Protein AF-G4Z5M1-F1 (afdb_monomer)

Structure (mmCIF, N/CA/C/O backbone):
data_AF-G4Z5M1-F1
#
_entry.id   AF-G4Z5M1-F1
#
loop_
_atom_site.group_PDB
_atom_site.id
_atom_site.type_symbol
_atom_site.label_atom_id
_atom_site.label_alt_id
_atom_site.label_comp_id
_atom_site.label_asym_id
_atom_site.label_entity_id
_atom_site.label_seq_id
_atom_site.pdbx_PDB_ins_code
_atom_site.Cartn_x
_atom_site.Cartn_y
_atom_site.Cartn_z
_atom_site.occupancy
_atom_site.B_iso_or_equiv
_atom_site.auth_seq_id
_atom_site.auth_comp_id
_atom_site.auth_asym_id
_atom_site.auth_atom_id
_atom_site.pdbx_PDB_model_num
ATOM 1 N N . LEU A 1 1 ? -10.754 7.936 31.186 1.00 45.28 1 LEU A N 1
ATOM 2 C CA . LEU A 1 1 ? -11.575 7.860 29.958 1.00 45.28 1 LEU A CA 1
ATOM 3 C C . LEU A 1 1 ? -11.290 6.515 29.302 1.00 45.28 1 LEU A C 1
ATOM 5 O O . LEU A 1 1 ? -10.261 6.382 28.658 1.00 45.28 1 LEU A O 1
ATOM 9 N N . ASN A 1 2 ? -12.140 5.512 29.535 1.00 49.94 2 ASN A N 1
ATOM 10 C CA . ASN A 1 2 ? -12.075 4.238 28.815 1.00 49.94 2 ASN A CA 1
ATOM 11 C C . ASN A 1 2 ? -12.644 4.465 27.411 1.00 49.94 2 ASN A C 1
ATOM 13 O O . ASN A 1 2 ? -13.839 4.284 27.195 1.00 49.94 2 ASN A O 1
ATOM 17 N N . GLN A 1 3 ? -11.820 4.946 26.483 1.00 64.62 3 GLN A N 1
ATOM 18 C CA . GLN A 1 3 ? -12.152 4.858 25.065 1.00 64.62 3 GLN A CA 1
ATOM 19 C C . GLN A 1 3 ? -11.713 3.479 24.585 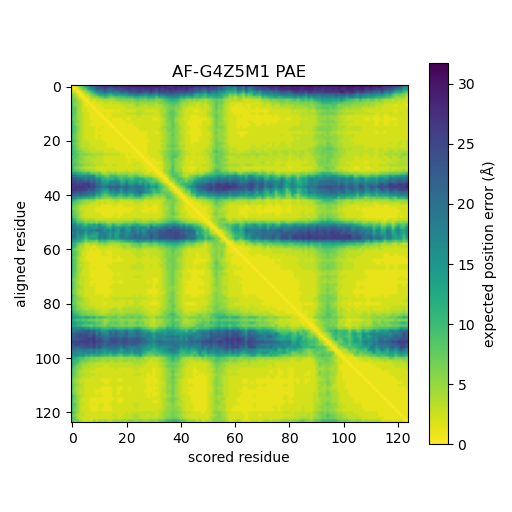1.00 64.62 3 GLN A C 1
ATOM 21 O O . GLN A 1 3 ? -10.547 3.117 24.736 1.00 64.62 3 GLN A O 1
ATOM 26 N N . GLU A 1 4 ? -12.652 2.694 24.060 1.00 75.19 4 GLU A N 1
ATOM 27 C CA . GLU A 1 4 ? -12.288 1.454 23.383 1.00 75.19 4 GLU A CA 1
ATOM 28 C C . GLU A 1 4 ? -11.385 1.762 22.179 1.00 75.19 4 GLU A C 1
ATOM 30 O O . GLU A 1 4 ? -11.606 2.769 21.494 1.00 75.19 4 GLU A O 1
ATOM 35 N N . PRO A 1 5 ? -10.375 0.917 21.905 1.00 81.88 5 PRO A N 1
ATOM 36 C CA . PRO A 1 5 ? -9.515 1.096 20.744 1.00 81.88 5 PRO A CA 1
ATOM 37 C C . PRO A 1 5 ? -10.353 1.049 19.465 1.00 81.88 5 PRO A C 1
ATOM 39 O O . PRO A 1 5 ? -11.221 0.184 19.297 1.00 81.88 5 PRO A O 1
ATOM 42 N N . ILE A 1 6 ? -10.102 1.991 18.553 1.00 90.00 6 ILE A N 1
ATOM 43 C CA . ILE A 1 6 ? -10.789 2.032 17.264 1.00 90.00 6 ILE A CA 1
ATOM 44 C C . ILE A 1 6 ? -10.479 0.757 16.478 1.00 90.00 6 ILE A C 1
ATOM 46 O O . ILE A 1 6 ? -9.334 0.338 16.354 1.00 90.00 6 ILE A O 1
ATOM 50 N N . ARG A 1 7 ? -11.514 0.134 15.915 1.00 92.44 7 ARG A N 1
ATOM 51 C CA 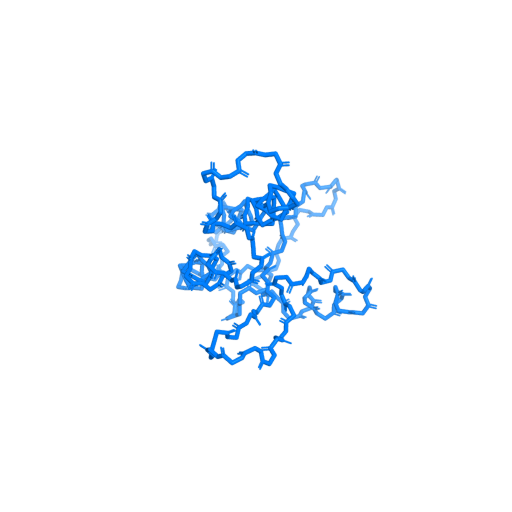. ARG A 1 7 ? -11.370 -1.057 15.072 1.00 92.44 7 ARG A CA 1
ATOM 52 C C . ARG A 1 7 ? -11.669 -0.697 13.629 1.00 92.44 7 ARG A C 1
ATOM 54 O O . ARG A 1 7 ? -12.728 -0.153 13.324 1.00 92.44 7 ARG A O 1
ATOM 61 N N . GLY A 1 8 ? -10.741 -1.015 12.738 1.00 95.50 8 GLY A N 1
ATOM 62 C CA . GLY A 1 8 ? -10.918 -0.837 11.308 1.00 95.50 8 GLY A CA 1
ATOM 63 C C . GLY A 1 8 ? -11.976 -1.774 10.734 1.00 95.50 8 GLY A C 1
ATOM 64 O O . GLY A 1 8 ? -12.050 -2.949 11.087 1.00 95.50 8 GLY A O 1
ATOM 65 N N . ALA A 1 9 ? -12.779 -1.252 9.814 1.00 96.62 9 ALA A N 1
ATOM 66 C CA . ALA A 1 9 ? -13.867 -1.951 9.136 1.00 96.62 9 ALA A CA 1
ATOM 67 C C . ALA A 1 9 ? -13.665 -2.025 7.609 1.00 96.62 9 ALA A C 1
ATOM 69 O O . ALA A 1 9 ? -14.495 -2.589 6.896 1.00 96.62 9 ALA A O 1
ATOM 70 N N . CYS A 1 10 ? -12.569 -1.474 7.074 1.00 97.38 10 CYS A N 1
ATOM 71 C CA . CYS A 1 10 ? -12.278 -1.539 5.644 1.00 97.38 10 CYS A CA 1
ATOM 72 C C . CYS A 1 10 ? -11.864 -2.958 5.224 1.00 97.38 10 CYS A C 1
ATOM 74 O O . CYS A 1 10 ? -10.721 -3.362 5.419 1.00 97.38 10 CYS A O 1
ATOM 76 N N . ALA A 1 11 ? -12.769 -3.703 4.584 1.00 97.19 11 ALA A N 1
ATOM 77 C CA . ALA A 1 11 ? -12.517 -5.072 4.114 1.00 97.19 11 ALA A CA 1
ATOM 78 C C . ALA A 1 11 ? -11.597 -5.175 2.870 1.00 97.19 11 ALA A C 1
ATOM 80 O 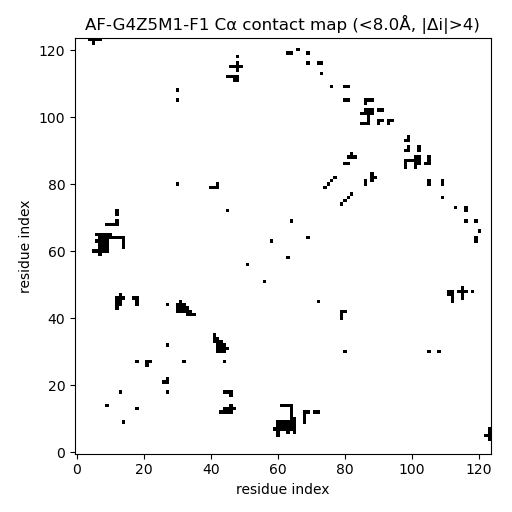O . ALA A 1 11 ? -11.149 -6.272 2.507 1.00 97.19 11 ALA A O 1
ATOM 81 N N . ALA A 1 12 ? -11.319 -4.042 2.216 1.00 96.94 12 ALA A N 1
ATOM 82 C CA . ALA A 1 12 ? -10.502 -3.928 1.008 1.00 96.94 12 ALA A CA 1
ATOM 83 C C . ALA A 1 12 ? -9.089 -3.390 1.304 1.00 96.94 12 ALA A C 1
ATOM 85 O O . ALA A 1 12 ? -8.846 -2.790 2.349 1.00 96.94 12 ALA A O 1
ATOM 86 N N . LEU A 1 13 ? -8.154 -3.553 0.358 1.00 97.81 13 LEU A N 1
ATOM 87 C CA . LEU A 1 13 ? -6.774 -3.053 0.500 1.00 97.81 13 LEU A CA 1
ATOM 88 C C . LEU A 1 13 ? -6.687 -1.511 0.516 1.00 97.81 13 LEU A C 1
ATOM 90 O O . LEU A 1 13 ? -5.672 -0.949 0.943 1.00 97.81 13 LEU A O 1
ATOM 94 N N . CYS A 1 14 ? -7.755 -0.841 0.076 1.00 97.62 14 CYS A N 1
ATOM 95 C CA . CYS A 1 14 ? -7.962 0.603 0.080 1.00 97.62 14 CYS A CA 1
ATOM 96 C C . CYS A 1 14 ? -9.425 0.922 0.444 1.00 97.62 14 CYS A C 1
ATOM 98 O O . CYS A 1 14 ? -10.317 0.247 -0.080 1.00 97.62 14 CYS A O 1
ATOM 100 N N . PRO A 1 15 ? -9.703 1.938 1.286 1.00 97.00 15 PRO A N 1
ATOM 101 C CA . PRO A 1 15 ? -11.063 2.414 1.525 1.00 97.00 15 PRO A CA 1
ATOM 102 C C . PRO A 1 15 ? -11.783 2.759 0.208 1.00 97.00 15 PRO A C 1
ATOM 104 O O . PRO A 1 15 ? -11.214 3.483 -0.613 1.00 97.00 15 PRO A O 1
ATOM 107 N N . PRO A 1 16 ? -13.039 2.317 -0.007 1.00 95.44 16 PRO A N 1
ATOM 108 C CA . PRO A 1 16 ? -13.743 2.536 -1.275 1.00 95.44 16 PRO A CA 1
ATOM 109 C C . PRO A 1 16 ? -13.845 4.010 -1.681 1.00 95.44 16 PRO A C 1
ATOM 111 O O . PRO A 1 16 ? -13.678 4.338 -2.852 1.00 95.44 16 PRO A O 1
ATOM 114 N N . LYS A 1 17 ? -14.056 4.905 -0.706 1.00 94.75 17 LYS A N 1
ATOM 115 C CA . LYS A 1 17 ? -14.090 6.355 -0.936 1.00 94.75 17 LYS A CA 1
ATOM 116 C C . LYS A 1 17 ? -12.750 6.881 -1.450 1.00 94.75 17 LYS A C 1
ATOM 118 O O . LYS A 1 17 ? -12.729 7.603 -2.438 1.00 94.75 17 LYS A O 1
ATOM 123 N N . GLU A 1 18 ? -11.642 6.477 -0.827 1.00 95.38 18 GLU A N 1
ATOM 124 C CA . GLU A 1 18 ? -10.301 6.870 -1.274 1.00 95.38 18 GLU A CA 1
ATOM 125 C C . GLU A 1 18 ? -10.019 6.344 -2.686 1.00 95.38 18 GLU A C 1
ATOM 127 O O . GLU A 1 18 ? -9.558 7.097 -3.543 1.00 95.38 18 GLU A O 1
ATOM 132 N N . ALA A 1 19 ? -10.317 5.069 -2.948 1.00 95.06 19 ALA A N 1
ATOM 133 C CA . ALA A 1 19 ? -10.123 4.472 -4.264 1.00 95.06 19 ALA A CA 1
ATOM 134 C C . ALA A 1 19 ? -10.946 5.194 -5.346 1.00 95.06 19 ALA A C 1
ATOM 136 O O . ALA A 1 19 ? -10.412 5.496 -6.413 1.00 95.06 19 ALA A O 1
ATOM 137 N N . ALA A 1 20 ? -12.213 5.513 -5.062 1.00 94.88 20 ALA A N 1
ATOM 138 C CA . ALA A 1 20 ? -13.096 6.232 -5.977 1.00 94.88 20 ALA A CA 1
ATOM 139 C C . ALA A 1 20 ? -12.636 7.676 -6.220 1.00 94.88 20 ALA A C 1
ATOM 141 O O . ALA A 1 20 ? -12.600 8.122 -7.366 1.00 94.88 20 ALA A O 1
ATOM 142 N N . ASP A 1 21 ? -12.238 8.395 -5.167 1.00 95.50 21 ASP A N 1
ATOM 143 C CA . ASP A 1 21 ? -11.722 9.759 -5.285 1.00 95.50 21 ASP A CA 1
ATOM 144 C C . ASP A 1 21 ? -10.452 9.784 -6.143 1.00 95.50 21 ASP A C 1
ATOM 146 O O . ASP A 1 21 ? -10.375 10.566 -7.088 1.00 95.50 21 ASP A O 1
ATOM 150 N N . ARG A 1 22 ? -9.509 8.865 -5.892 1.00 95.00 22 ARG A N 1
ATOM 151 C CA . ARG A 1 22 ? -8.264 8.744 -6.667 1.00 95.00 22 ARG A CA 1
ATOM 152 C C . ARG A 1 22 ? -8.496 8.281 -8.103 1.00 95.00 22 ARG A C 1
ATOM 154 O O . ARG A 1 22 ? -7.747 8.669 -8.996 1.00 95.00 22 ARG A O 1
ATOM 161 N N . ALA A 1 23 ? -9.515 7.459 -8.350 1.00 92.94 23 ALA A N 1
ATOM 162 C CA . ALA A 1 23 ? -9.920 7.101 -9.707 1.00 92.94 23 ALA A CA 1
ATOM 163 C C . ALA A 1 23 ? -10.464 8.327 -10.456 1.00 92.94 23 ALA A C 1
ATOM 165 O O . ALA A 1 23 ? -10.059 8.591 -11.589 1.00 92.94 23 ALA A O 1
ATOM 166 N N . ARG A 1 24 ? -11.324 9.119 -9.801 1.00 95.06 24 ARG A N 1
ATOM 167 C CA . ARG A 1 24 ? -11.900 10.349 -10.362 1.00 95.06 24 ARG A CA 1
ATOM 168 C C . ARG A 1 24 ? -10.826 11.388 -10.690 1.00 95.06 24 ARG A C 1
ATOM 170 O O . ARG A 1 24 ? -10.911 12.026 -11.731 1.00 95.06 24 ARG A O 1
ATOM 177 N N . THR A 1 25 ? -9.813 11.538 -9.839 1.00 94.81 25 THR A N 1
ATOM 178 C CA . THR A 1 25 ? -8.717 12.509 -10.019 1.00 94.81 25 THR A CA 1
ATOM 179 C C . THR A 1 25 ? -7.532 11.976 -10.830 1.00 94.81 25 THR A C 1
ATOM 181 O O . THR A 1 25 ? -6.540 12.682 -10.977 1.00 94.81 25 THR A O 1
ATOM 184 N N . GLN A 1 26 ? -7.613 10.755 -11.379 1.00 91.81 26 GLN A N 1
ATOM 185 C CA . GLN A 1 26 ? -6.526 10.107 -12.136 1.00 91.81 26 GLN A CA 1
ATOM 186 C C . GLN A 1 26 ? -5.223 9.916 -11.330 1.00 91.81 26 GLN A C 1
ATOM 188 O O . GLN A 1 26 ? -4.132 9.803 -11.885 1.00 91.81 26 GLN A O 1
ATOM 193 N N . GLU A 1 27 ? -5.336 9.790 -10.008 1.00 93.69 27 GLU A N 1
ATOM 194 C CA . GLU A 1 27 ? -4.224 9.585 -9.069 1.00 93.69 27 GLU A CA 1
ATOM 195 C C . GLU A 1 27 ? -3.991 8.100 -8.720 1.00 93.69 27 GLU A C 1
ATOM 197 O O . GLU A 1 27 ? -3.282 7.764 -7.759 1.00 93.69 27 GLU A O 1
ATOM 202 N N . LEU A 1 28 ? -4.606 7.181 -9.469 1.00 93.06 28 LEU A N 1
ATOM 203 C CA . LEU A 1 28 ? -4.282 5.757 -9.397 1.00 93.06 28 LEU A CA 1
ATOM 204 C C . LEU A 1 28 ? -2.956 5.486 -10.107 1.00 93.06 28 LEU A C 1
ATOM 206 O O . LEU A 1 28 ? -2.805 5.744 -11.309 1.00 93.06 28 LEU A O 1
ATOM 210 N N . SER A 1 29 ? -2.019 4.909 -9.358 1.00 93.00 29 SER A N 1
ATOM 211 C CA . SER A 1 29 ? -0.765 4.394 -9.894 1.00 93.00 29 SER A CA 1
ATOM 212 C C . SER A 1 29 ? -1.047 3.300 -10.917 1.00 93.00 29 SER A C 1
ATOM 214 O O . SER A 1 29 ? -2.034 2.573 -10.813 1.00 93.00 29 SER A O 1
ATOM 216 N N . ARG A 1 30 ? -0.139 3.111 -11.875 1.00 90.0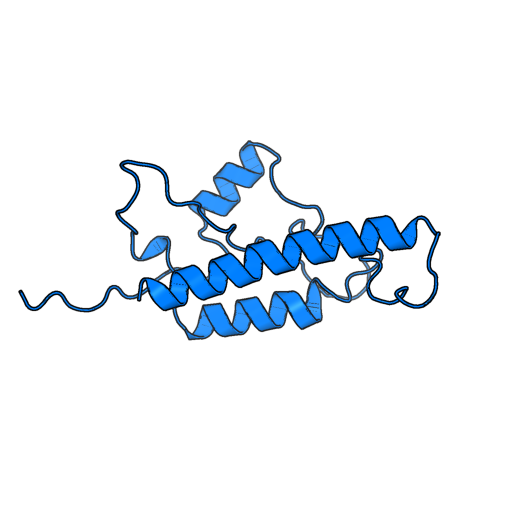0 30 ARG A N 1
ATOM 217 C CA . ARG A 1 30 ? -0.188 1.953 -12.780 1.00 90.00 30 ARG A CA 1
ATOM 218 C C . ARG A 1 30 ? -0.180 0.616 -12.027 1.00 90.00 30 ARG A C 1
ATOM 220 O O . ARG A 1 30 ? -0.784 -0.335 -12.497 1.00 90.00 30 ARG A O 1
ATOM 227 N N . PHE A 1 31 ? 0.423 0.585 -10.836 1.00 92.38 31 PHE A N 1
ATOM 228 C CA . PHE A 1 31 ? 0.464 -0.579 -9.945 1.00 92.38 31 PHE A CA 1
ATOM 229 C C . PHE A 1 31 ? -0.861 -0.844 -9.199 1.00 92.38 31 PHE A C 1
ATOM 231 O O . PHE A 1 31 ? -0.931 -1.744 -8.373 1.00 92.38 31 PHE A O 1
ATOM 238 N N . GLU A 1 32 ? -1.903 -0.051 -9.459 1.00 92.25 32 GLU A N 1
ATOM 239 C CA . GLU A 1 32 ? -3.241 -0.174 -8.855 1.00 92.25 32 GLU A CA 1
ATOM 240 C C . GLU A 1 32 ? -4.340 -0.342 -9.909 1.00 92.25 32 GLU A C 1
ATOM 242 O O . GLU A 1 32 ? -5.519 -0.460 -9.572 1.00 92.25 32 GLU A O 1
ATOM 247 N N . ARG A 1 33 ? -3.976 -0.292 -11.195 1.00 84.50 33 ARG A N 1
ATOM 248 C CA . ARG A 1 33 ? -4.933 -0.405 -12.291 1.00 84.50 33 ARG A CA 1
ATOM 249 C C . ARG A 1 33 ? -5.147 -1.881 -12.596 1.00 84.50 33 ARG A C 1
ATOM 251 O O . ARG A 1 33 ? -4.156 -2.595 -12.748 1.00 84.50 33 ARG A O 1
ATOM 258 N N . PRO A 1 34 ? -6.403 -2.337 -12.741 1.00 69.44 34 PRO A N 1
ATOM 259 C CA . PRO A 1 34 ? -6.661 -3.677 -13.233 1.00 69.44 34 PRO A CA 1
ATOM 260 C C . PRO A 1 34 ? -5.998 -3.799 -14.604 1.00 69.44 34 PRO A C 1
ATOM 262 O O . PRO A 1 34 ? -6.366 -3.093 -15.541 1.00 69.44 34 PRO A O 1
ATOM 265 N N . SER A 1 35 ? -4.986 -4.648 -14.703 1.00 63.56 35 SER A N 1
ATOM 266 C CA . SER A 1 35 ? -4.341 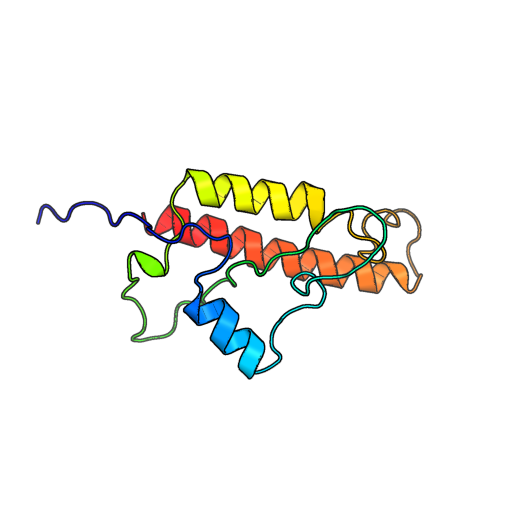-4.961 -15.968 1.00 63.56 35 SER A CA 1
ATOM 267 C C . SER A 1 35 ? -4.819 -6.335 -16.409 1.00 63.56 35 SER A C 1
ATOM 269 O O . SER A 1 35 ? -4.876 -7.269 -15.611 1.00 63.56 35 SER A O 1
ATOM 271 N N . SER A 1 36 ? -5.171 -6.450 -17.686 1.00 54.78 36 SER A N 1
ATOM 272 C CA . SER A 1 36 ? -5.544 -7.703 -18.342 1.00 54.78 36 SER A CA 1
ATOM 273 C C . SER A 1 36 ? -4.332 -8.575 -18.690 1.00 54.78 36 SER A C 1
ATOM 275 O O . SER A 1 36 ? -4.473 -9.522 -19.462 1.00 54.78 36 SER A O 1
ATOM 277 N N . ALA A 1 37 ? -3.139 -8.263 -18.163 1.00 53.38 37 ALA A N 1
ATOM 278 C CA . ALA A 1 37 ? -1.926 -9.001 -18.487 1.00 53.38 37 ALA A CA 1
ATOM 279 C C . ALA A 1 37 ? -2.095 -10.500 -18.185 1.00 53.38 37 ALA A C 1
ATOM 281 O O . ALA A 1 37 ? -2.504 -10.902 -17.091 1.00 53.38 37 ALA A O 1
ATOM 282 N N . ALA A 1 38 ? -1.779 -11.312 -19.194 1.00 44.59 38 ALA A N 1
ATOM 283 C CA . ALA A 1 38 ? -1.812 -12.764 -19.145 1.00 44.59 38 ALA A CA 1
ATOM 284 C C . ALA A 1 38 ? -0.922 -13.259 -17.992 1.00 44.59 38 ALA A C 1
ATOM 286 O O . ALA A 1 38 ? 0.297 -13.125 -18.039 1.00 44.59 38 ALA A O 1
ATOM 287 N N . GLY A 1 39 ? -1.543 -13.766 -16.924 1.00 55.78 39 GLY A N 1
ATOM 288 C CA . GLY A 1 39 ? -0.838 -14.164 -15.699 1.00 55.78 39 GLY A CA 1
ATOM 289 C C . GLY A 1 39 ? -1.687 -14.154 -14.424 1.00 55.78 39 GLY A C 1
ATOM 290 O O . GLY A 1 39 ? -1.239 -14.642 -13.392 1.00 55.78 39 GLY A O 1
ATOM 291 N N . GLY A 1 40 ? -2.915 -13.624 -14.464 1.00 57.06 40 GLY A N 1
ATOM 292 C CA . GLY A 1 40 ? -3.901 -13.787 -13.383 1.00 57.06 40 GLY A CA 1
ATOM 293 C C . GLY A 1 40 ? -3.678 -12.928 -12.128 1.00 57.06 40 GLY A C 1
ATOM 294 O O . GLY A 1 40 ? -4.535 -12.918 -11.245 1.00 57.06 40 GLY A O 1
ATOM 295 N N . GLN A 1 41 ? -2.583 -12.165 -12.035 1.00 64.50 41 GLN A N 1
ATOM 296 C CA . GLN A 1 41 ? -2.365 -11.222 -10.933 1.00 64.50 41 GLN A CA 1
ATOM 297 C C . GLN A 1 41 ? -3.190 -9.951 -11.139 1.00 64.50 41 GLN A C 1
ATOM 299 O O . GLN A 1 41 ? -2.815 -9.032 -11.863 1.00 64.50 41 GLN A O 1
ATOM 304 N N . ARG A 1 42 ? -4.345 -9.901 -10.476 1.00 80.19 42 ARG A N 1
ATOM 305 C CA . ARG A 1 42 ? -5.194 -8.712 -10.442 1.00 80.19 42 ARG A CA 1
ATOM 306 C C . ARG A 1 42 ? -4.591 -7.684 -9.487 1.00 80.19 42 ARG A C 1
ATOM 308 O O . ARG A 1 42 ? -4.611 -7.886 -8.276 1.00 80.19 42 ARG A O 1
ATOM 315 N N . LEU A 1 43 ? -4.073 -6.587 -10.035 1.00 88.88 43 LEU A N 1
ATOM 316 C CA . LEU A 1 43 ? -3.663 -5.423 -9.250 1.00 88.88 43 LEU A CA 1
ATOM 317 C C . LEU A 1 43 ? -4.893 -4.733 -8.656 1.00 88.88 43 LEU A C 1
ATOM 319 O O . LEU A 1 43 ? -5.918 -4.576 -9.325 1.00 88.88 43 LEU A O 1
ATOM 323 N N . GLU A 1 44 ? -4.786 -4.328 -7.395 1.00 92.38 44 GLU A N 1
ATOM 324 C CA . GLU A 1 44 ? -5.870 -3.697 -6.649 1.00 92.38 44 GLU A CA 1
ATOM 325 C C . GLU A 1 44 ? -5.412 -2.343 -6.089 1.00 92.38 44 GLU A C 1
ATOM 327 O O . GLU A 1 44 ? -4.239 -2.180 -5.744 1.00 92.38 44 GLU A O 1
ATOM 332 N N . PRO A 1 45 ? -6.310 -1.351 -5.952 1.00 95.62 45 PRO A N 1
ATOM 333 C CA . PRO A 1 45 ? -5.988 -0.116 -5.251 1.00 95.62 45 PRO A CA 1
ATOM 334 C C . PRO A 1 45 ? -5.542 -0.390 -3.814 1.00 95.62 45 PRO A C 1
ATOM 336 O O . PRO A 1 45 ? -6.220 -1.102 -3.072 1.00 95.62 45 PRO A O 1
ATOM 339 N N . VAL A 1 46 ? -4.437 0.231 -3.396 1.00 97.56 46 VAL A N 1
ATOM 340 C CA . VAL A 1 46 ? -3.911 0.116 -2.030 1.00 97.56 46 VAL A CA 1
ATOM 341 C C . VAL A 1 46 ? -3.9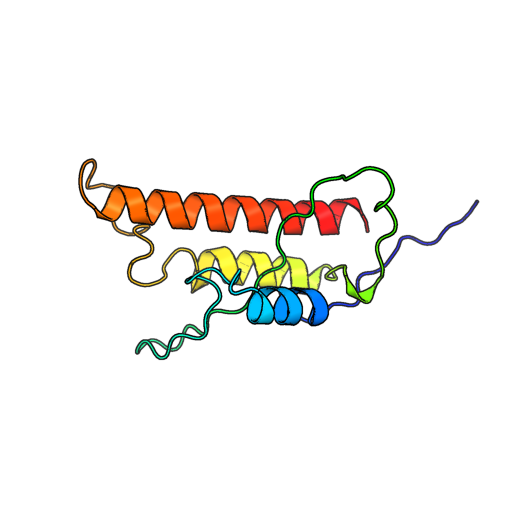34 1.484 -1.361 1.00 97.56 46 VAL A C 1
ATOM 343 O O . VAL A 1 46 ? -3.505 2.472 -1.962 1.00 97.56 46 VAL A O 1
ATOM 346 N N . LYS A 1 47 ? -4.413 1.533 -0.111 1.00 97.81 47 LYS A N 1
ATOM 347 C CA . LYS A 1 47 ? -4.515 2.760 0.692 1.00 97.81 47 LYS A CA 1
ATOM 348 C C . LYS A 1 47 ? -3.193 3.531 0.687 1.00 97.81 47 LYS A C 1
ATOM 350 O O . LYS A 1 47 ? -2.158 2.976 1.068 1.00 97.81 47 LYS A O 1
ATOM 355 N N . LYS A 1 48 ? -3.217 4.801 0.292 1.00 97.00 48 LYS A N 1
ATOM 356 C CA . LYS A 1 48 ? -2.054 5.696 0.318 1.00 97.00 48 LYS A CA 1
ATOM 357 C C . LYS A 1 48 ? -1.716 6.066 1.763 1.00 97.00 48 LYS A C 1
ATOM 359 O O . LYS A 1 48 ? -2.576 6.046 2.647 1.00 97.00 48 LYS A O 1
ATOM 364 N N . TYR A 1 49 ? -0.458 6.384 2.042 1.00 96.06 49 TYR A N 1
ATOM 365 C CA . TYR A 1 49 ? -0.111 6.954 3.343 1.00 96.06 49 TYR A CA 1
ATOM 366 C C . TYR A 1 49 ? -0.708 8.366 3.471 1.00 96.06 49 TYR A C 1
ATOM 368 O O . TYR A 1 49 ? -0.470 9.232 2.624 1.00 96.06 49 TYR A O 1
ATOM 376 N N . ARG A 1 50 ? -1.476 8.618 4.537 1.00 91.00 50 ARG A N 1
ATOM 377 C CA . ARG A 1 50 ? -2.025 9.949 4.836 1.00 91.00 50 ARG A CA 1
ATOM 378 C C . ARG A 1 50 ? -1.034 10.687 5.724 1.00 91.00 50 ARG A C 1
ATOM 380 O O . ARG A 1 50 ? -0.752 10.263 6.841 1.00 91.00 50 ARG A O 1
ATOM 387 N N . ARG A 1 51 ? -0.494 11.803 5.238 1.00 84.50 51 ARG A N 1
ATOM 388 C CA . ARG A 1 51 ? 0.331 12.691 6.068 1.00 84.50 51 ARG A CA 1
ATOM 389 C C . ARG A 1 51 ? -0.555 13.331 7.139 1.00 84.50 51 ARG A C 1
ATOM 391 O O . ARG A 1 51 ? -1.707 13.652 6.849 1.00 84.50 51 ARG A O 1
ATOM 398 N N . ALA A 1 52 ? -0.019 13.523 8.342 1.00 71.44 52 ALA A N 1
ATOM 399 C CA . ALA A 1 52 ? -0.669 14.378 9.326 1.00 71.44 52 ALA A CA 1
ATOM 400 C C . ALA A 1 52 ? -0.767 15.788 8.724 1.00 71.44 52 ALA A C 1
ATOM 402 O O . ALA A 1 52 ? 0.240 16.358 8.302 1.00 71.44 52 ALA A O 1
ATOM 403 N N . ALA A 1 53 ? -1.984 16.301 8.607 1.00 61.97 53 ALA A N 1
ATOM 404 C CA . ALA A 1 53 ? -2.257 17.668 8.196 1.00 61.97 53 ALA A CA 1
ATOM 405 C C . ALA A 1 53 ? -3.110 18.285 9.300 1.00 61.97 53 ALA A C 1
ATOM 407 O O . ALA A 1 53 ? -4.044 17.635 9.776 1.00 61.97 53 ALA A O 1
ATOM 408 N N . ALA A 1 54 ? -2.772 19.506 9.717 1.00 49.72 54 ALA A N 1
ATOM 409 C CA . ALA A 1 54 ? -3.448 20.187 10.815 1.00 49.72 54 ALA A CA 1
ATOM 410 C C . ALA A 1 54 ? -4.978 20.152 10.627 1.00 49.72 54 ALA A C 1
ATOM 412 O O . ALA A 1 54 ? -5.486 20.538 9.574 1.00 49.72 54 ALA A O 1
ATOM 413 N N . GLY A 1 55 ? -5.702 19.647 11.632 1.00 55.28 55 GLY A N 1
ATOM 414 C CA . GLY A 1 55 ? -7.170 19.615 11.648 1.00 55.28 55 GLY A CA 1
ATOM 415 C C . GLY A 1 55 ? -7.828 18.391 10.997 1.00 55.28 55 GLY A C 1
ATOM 416 O O . GLY A 1 55 ? -9.052 18.345 10.901 1.00 55.28 55 GLY A O 1
ATOM 417 N N . ARG A 1 56 ? -7.059 17.382 10.565 1.00 57.78 56 ARG A N 1
ATOM 418 C CA . ARG A 1 56 ? -7.578 16.154 9.933 1.00 57.78 56 ARG A CA 1
ATOM 419 C C . ARG A 1 56 ? -7.200 14.896 10.727 1.00 57.78 56 ARG A C 1
ATOM 421 O O . ARG A 1 56 ? -6.802 13.904 10.127 1.00 57.78 56 ARG A O 1
ATOM 428 N N . ASP A 1 57 ? -7.326 14.906 12.052 1.00 63.03 57 ASP A N 1
ATOM 429 C CA . ASP A 1 57 ? -6.818 13.806 12.899 1.00 63.03 57 ASP A CA 1
ATOM 430 C C . ASP A 1 57 ? -7.859 12.756 13.310 1.00 63.03 57 ASP A C 1
ATOM 432 O O . ASP A 1 57 ? -7.509 11.741 13.909 1.00 63.03 57 ASP A O 1
ATOM 436 N N . VAL A 1 58 ? -9.132 12.935 12.946 1.00 77.44 58 VAL A N 1
ATOM 437 C CA . VAL A 1 58 ? -10.152 11.918 13.231 1.00 77.44 58 VAL A CA 1
ATOM 438 C C . VAL A 1 58 ? -10.167 10.882 12.108 1.00 77.44 58 VAL A C 1
ATOM 440 O O . VAL A 1 58 ? -10.401 11.211 10.941 1.00 77.44 58 VAL A O 1
ATOM 443 N N . TRP A 1 59 ? -9.894 9.630 12.474 1.00 85.50 59 TRP A N 1
ATOM 444 C CA . TRP A 1 59 ? -10.012 8.461 11.608 1.00 85.50 59 TRP A CA 1
ATOM 445 C C . TRP A 1 59 ? -11.369 7.798 11.815 1.00 85.50 59 TRP A C 1
ATOM 447 O O . TRP A 1 59 ? -11.743 7.488 12.944 1.00 85.50 59 TRP A O 1
ATOM 457 N N . GLY A 1 60 ? -12.100 7.549 10.730 1.00 90.25 60 GLY A N 1
ATOM 458 C CA . GLY A 1 60 ? -13.289 6.703 10.777 1.00 90.25 60 GLY A CA 1
ATOM 459 C C . GLY A 1 60 ? -12.933 5.207 10.744 1.00 90.25 60 GLY A C 1
ATOM 460 O O . GLY A 1 60 ? -11.980 4.830 10.057 1.00 90.25 60 GLY A O 1
ATOM 461 N N . PRO A 1 61 ? -13.728 4.317 11.374 1.00 93.50 61 PRO A N 1
ATOM 462 C CA . PRO A 1 61 ? -13.557 2.865 11.252 1.00 93.50 61 PRO A CA 1
ATOM 463 C C . PRO A 1 61 ? -13.480 2.376 9.797 1.00 93.50 61 PRO A C 1
ATOM 465 O O . PRO A 1 61 ? -12.666 1.521 9.463 1.00 93.50 61 PRO A O 1
ATOM 468 N N . SER A 1 62 ? -14.277 2.954 8.894 1.00 94.94 62 SER A N 1
ATOM 469 C CA . SER A 1 62 ? -14.286 2.609 7.464 1.00 94.94 62 SER A CA 1
ATOM 470 C C . SER A 1 62 ? -13.035 3.058 6.699 1.00 94.94 62 SER A C 1
ATOM 472 O O . SER A 1 62 ? -12.805 2.592 5.584 1.00 94.94 62 SER A O 1
ATOM 474 N N . GLU A 1 63 ? -12.216 3.938 7.278 1.00 94.19 63 GLU A N 1
ATOM 475 C CA . GLU A 1 63 ? -10.945 4.377 6.699 1.00 94.19 63 GLU A CA 1
ATOM 476 C C . GLU A 1 63 ? -9.772 3.491 7.136 1.00 94.19 63 GLU A C 1
ATOM 478 O O . GLU A 1 63 ? -8.705 3.559 6.526 1.00 94.19 63 GLU A O 1
ATOM 483 N N . LEU A 1 64 ? -9.938 2.663 8.170 1.00 96.19 64 LEU A N 1
ATOM 484 C CA . LEU A 1 64 ? -8.895 1.798 8.720 1.00 96.19 64 LEU A CA 1
ATOM 485 C C . LEU A 1 64 ? -9.120 0.346 8.296 1.00 96.19 64 LEU A C 1
ATOM 487 O O . LEU A 1 64 ? -10.240 -0.171 8.334 1.00 96.19 64 LEU A O 1
ATOM 491 N N . ARG A 1 65 ? -8.045 -0.333 7.893 1.00 97.75 65 ARG A N 1
ATOM 492 C CA . ARG A 1 65 ? -8.082 -1.763 7.567 1.00 97.75 65 ARG A CA 1
ATOM 493 C C . ARG A 1 65 ? -7.861 -2.592 8.837 1.00 97.75 65 ARG A C 1
ATOM 495 O O . ARG A 1 65 ? -6.897 -2.324 9.553 1.00 97.75 65 ARG A O 1
ATOM 502 N N . PRO A 1 66 ? -8.687 -3.617 9.109 1.00 97.25 66 PRO A N 1
ATOM 503 C CA . PRO A 1 66 ? -8.463 -4.520 10.231 1.00 97.25 66 PRO A CA 1
ATOM 504 C C . PRO A 1 66 ? -7.208 -5.386 10.013 1.00 97.25 66 PRO A C 1
ATOM 506 O O . PRO A 1 66 ? -6.765 -5.551 8.869 1.00 97.25 66 PRO A O 1
ATOM 509 N N . PRO A 1 67 ? -6.664 -6.023 11.070 1.00 96.62 67 PRO A N 1
ATOM 510 C CA . PRO A 1 67 ? -5.410 -6.783 11.008 1.00 96.62 67 PRO A CA 1
ATOM 511 C C . PRO A 1 67 ? -5.327 -7.822 9.878 1.00 96.62 67 PRO A C 1
ATOM 513 O O . PRO A 1 67 ? -4.302 -7.938 9.204 1.00 96.62 67 PRO A O 1
ATOM 516 N N . SER A 1 68 ? -6.420 -8.542 9.607 1.00 97.25 68 SER A N 1
ATOM 517 C CA . SER A 1 68 ? -6.478 -9.532 8.522 1.00 97.25 68 SER A CA 1
ATOM 518 C C . SER A 1 68 ? -6.276 -8.903 7.137 1.00 97.25 68 SER A C 1
ATOM 520 O O . SER A 1 68 ? -5.627 -9.486 6.266 1.00 97.25 68 SER A O 1
ATOM 522 N N . VAL A 1 69 ? -6.786 -7.688 6.932 1.00 98.31 69 VAL A N 1
ATOM 523 C CA . VAL A 1 69 ? -6.655 -6.932 5.683 1.00 98.31 69 VAL A CA 1
ATOM 524 C C . VAL A 1 69 ? -5.283 -6.269 5.586 1.00 98.31 69 VAL A C 1
ATOM 526 O O . VAL A 1 69 ? -4.725 -6.206 4.492 1.00 98.31 69 VAL A O 1
ATOM 529 N N . LEU A 1 70 ? -4.682 -5.851 6.703 1.00 98.25 70 LEU A N 1
ATOM 530 C CA . LEU A 1 70 ? -3.300 -5.357 6.732 1.00 98.25 70 LEU A CA 1
ATOM 531 C C . LEU A 1 70 ? -2.314 -6.430 6.255 1.00 98.25 70 LEU A C 1
ATOM 533 O O . LEU A 1 70 ? -1.496 -6.168 5.371 1.00 98.25 70 LEU A O 1
ATOM 537 N N . LEU A 1 71 ? -2.455 -7.666 6.743 1.00 98.25 71 LEU A N 1
ATOM 538 C CA . LEU A 1 71 ? -1.647 -8.796 6.280 1.00 98.25 71 LEU A CA 1
ATOM 539 C C . LEU A 1 71 ? -1.880 -9.108 4.794 1.00 98.25 71 LEU A C 1
ATOM 541 O O . LEU A 1 71 ? -0.922 -9.298 4.044 1.00 98.25 71 LEU A O 1
ATOM 545 N N . ARG A 1 72 ? -3.143 -9.128 4.345 1.00 97.94 72 ARG A N 1
ATOM 546 C CA . ARG A 1 72 ? -3.480 -9.290 2.918 1.00 97.94 72 ARG A CA 1
ATOM 547 C C . ARG A 1 72 ? -2.869 -8.186 2.057 1.00 97.94 72 ARG A C 1
ATOM 549 O O . ARG A 1 72 ? -2.403 -8.475 0.962 1.00 97.94 72 ARG A O 1
ATOM 556 N N . THR A 1 73 ? -2.828 -6.955 2.563 1.00 98.19 73 THR A N 1
ATOM 557 C CA . THR A 1 73 ? -2.214 -5.815 1.872 1.00 98.19 73 THR A CA 1
ATOM 558 C C . THR A 1 73 ? -0.721 -6.042 1.686 1.00 98.19 73 THR A C 1
ATOM 560 O O . THR A 1 73 ? -0.228 -5.904 0.573 1.00 98.19 73 THR A O 1
ATOM 563 N N . LEU A 1 74 ? -0.001 -6.428 2.743 1.00 98.38 74 LEU A N 1
ATOM 564 C CA . LEU A 1 74 ? 1.428 -6.727 2.632 1.00 98.38 74 LEU A CA 1
ATOM 565 C C . LEU A 1 74 ? 1.673 -7.865 1.637 1.00 98.38 74 LEU A C 1
ATOM 567 O O . LEU A 1 74 ? 2.498 -7.715 0.742 1.00 98.38 74 LEU A O 1
ATOM 571 N N . ARG A 1 75 ? 0.903 -8.958 1.719 1.00 97.44 75 ARG A N 1
ATOM 572 C CA . ARG A 1 75 ? 0.985 -10.056 0.742 1.00 97.44 75 ARG A CA 1
ATOM 573 C C . ARG A 1 75 ? 0.795 -9.548 -0.685 1.00 97.44 75 ARG A C 1
ATOM 575 O O . ARG A 1 75 ? 1.657 -9.785 -1.514 1.00 97.44 75 ARG A O 1
ATOM 582 N N . HIS A 1 76 ? -0.254 -8.771 -0.949 1.00 95.94 76 HIS A N 1
ATOM 583 C CA . HIS A 1 76 ? -0.493 -8.190 -2.272 1.00 95.94 76 HIS A CA 1
ATOM 584 C C . HIS A 1 76 ? 0.685 -7.332 -2.766 1.00 95.94 76 HIS A C 1
ATOM 586 O O . HIS A 1 76 ? 1.128 -7.486 -3.904 1.00 95.94 76 HIS A O 1
ATOM 592 N N . LEU A 1 77 ? 1.241 -6.468 -1.910 1.00 96.25 77 LEU A N 1
ATOM 593 C CA . LEU A 1 77 ? 2.386 -5.629 -2.274 1.00 96.25 77 LEU A CA 1
ATOM 594 C C . LEU A 1 77 ? 3.612 -6.467 -2.667 1.00 96.25 77 LEU A C 1
ATOM 596 O O . LEU A 1 77 ? 4.262 -6.153 -3.659 1.00 96.25 77 LEU A O 1
ATOM 600 N N . PHE A 1 78 ? 3.914 -7.535 -1.928 1.00 94.69 78 PHE A N 1
ATOM 601 C CA . PHE A 1 78 ? 5.129 -8.329 -2.143 1.00 94.69 78 PHE A CA 1
ATOM 602 C C . PHE A 1 78 ? 4.972 -9.480 -3.143 1.00 94.69 78 PHE A C 1
ATOM 604 O O . PHE A 1 78 ? 5.970 -9.902 -3.715 1.00 94.69 78 PHE A O 1
ATOM 611 N N . THR A 1 79 ? 3.757 -9.982 -3.381 1.00 92.12 79 THR A N 1
ATOM 612 C CA . THR A 1 79 ? 3.527 -11.145 -4.259 1.00 92.12 79 THR A CA 1
ATOM 613 C C . THR A 1 79 ? 2.764 -10.822 -5.538 1.00 92.12 79 THR A C 1
ATOM 615 O O . THR A 1 79 ? 2.667 -11.694 -6.393 1.00 92.12 79 THR A O 1
ATOM 618 N N . ALA A 1 80 ? 2.201 -9.616 -5.670 1.00 91.19 80 ALA A N 1
ATOM 619 C CA . ALA A 1 80 ? 1.531 -9.175 -6.895 1.00 91.19 80 ALA A CA 1
ATOM 620 C C . ALA A 1 80 ? 2.138 -7.889 -7.469 1.00 91.19 80 ALA A C 1
ATOM 622 O O . ALA A 1 80 ? 2.412 -7.816 -8.660 1.00 91.19 80 ALA A O 1
ATOM 623 N N . VAL A 1 81 ? 2.380 -6.872 -6.634 1.00 92.44 81 VAL A N 1
ATOM 624 C CA . VAL A 1 81 ? 2.889 -5.578 -7.124 1.00 92.44 81 VAL A CA 1
ATOM 625 C C . VAL A 1 81 ? 4.388 -5.619 -7.405 1.00 92.44 81 VAL A C 1
ATOM 627 O O . VAL A 1 81 ? 4.835 -5.168 -8.455 1.00 92.44 81 VAL A O 1
ATOM 630 N N . LEU A 1 82 ? 5.179 -6.124 -6.460 1.00 90.88 82 LEU A N 1
ATOM 631 C CA . LEU A 1 82 ? 6.632 -6.141 -6.585 1.00 90.88 82 LEU A CA 1
ATOM 632 C C . LEU A 1 82 ? 7.121 -6.989 -7.782 1.00 90.88 82 LEU A C 1
ATOM 634 O O . LEU A 1 82 ? 7.870 -6.442 -8.589 1.00 90.88 82 LEU A O 1
ATOM 638 N N . PRO A 1 83 ? 6.652 -8.238 -7.992 1.00 87.94 83 PRO A N 1
ATOM 639 C CA . PRO A 1 83 ? 7.019 -9.046 -9.162 1.00 87.94 83 PRO A CA 1
ATOM 640 C C . PRO A 1 83 ? 6.200 -8.712 -10.425 1.00 87.94 83 PRO A C 1
ATOM 642 O O . PRO A 1 83 ? 6.201 -9.478 -11.385 1.00 87.94 83 PRO A O 1
ATOM 645 N N . TRP A 1 84 ? 5.444 -7.607 -10.431 1.00 86.69 84 TRP A N 1
ATOM 646 C CA . TRP A 1 84 ? 4.615 -7.233 -11.575 1.00 86.69 84 TRP A CA 1
ATOM 647 C C . TRP A 1 84 ? 5.468 -7.058 -12.848 1.00 86.69 84 TRP A C 1
ATOM 649 O O . TRP A 1 84 ? 6.517 -6.409 -12.781 1.00 86.69 84 TRP A O 1
ATOM 659 N N . PRO A 1 85 ? 5.029 -7.545 -14.029 1.00 83.69 85 PRO A N 1
ATOM 660 C CA . PRO A 1 85 ? 5.741 -7.303 -15.279 1.00 83.69 85 PRO A CA 1
ATOM 661 C C . PRO A 1 85 ? 6.032 -5.813 -15.492 1.00 83.69 85 PRO A C 1
ATOM 663 O O . PRO A 1 85 ? 5.153 -4.966 -15.355 1.00 83.69 85 PRO A O 1
ATOM 666 N N . SER A 1 86 ? 7.280 -5.480 -15.824 1.00 81.06 86 SER A N 1
ATOM 667 C CA . SER A 1 86 ? 7.741 -4.086 -15.952 1.00 81.06 86 SER A CA 1
ATOM 668 C C . SER A 1 86 ? 7.787 -3.286 -14.637 1.00 81.06 86 SER A C 1
ATOM 670 O O . SER A 1 86 ? 7.915 -2.067 -14.670 1.00 81.06 86 SER A O 1
ATOM 672 N N . SER A 1 87 ? 7.751 -3.929 -13.463 1.00 85.94 87 SER A N 1
ATOM 673 C CA . SER A 1 87 ? 8.094 -3.265 -12.193 1.00 85.94 87 SER A CA 1
ATOM 674 C C . SER A 1 87 ? 9.588 -2.949 -12.082 1.00 85.94 87 SER A C 1
ATOM 676 O O . SER A 1 87 ? 9.982 -2.124 -11.269 1.00 85.94 87 SER A O 1
ATOM 678 N N . GLY A 1 88 ? 10.432 -3.623 -12.870 1.00 84.31 88 GLY A N 1
ATOM 679 C CA . GLY A 1 88 ? 11.890 -3.524 -12.776 1.00 84.31 88 GLY A CA 1
ATOM 680 C C . GLY A 1 88 ? 12.494 -4.280 -11.588 1.00 84.31 88 GLY A C 1
ATOM 681 O O . GLY A 1 88 ? 13.715 -4.284 -11.455 1.00 84.31 88 GLY A O 1
ATOM 682 N N . PHE A 1 89 ? 11.682 -4.946 -10.757 1.00 84.25 89 PHE A N 1
ATOM 683 C CA . PHE A 1 89 ? 12.160 -5.708 -9.598 1.00 84.25 89 PHE A CA 1
ATOM 684 C C . PHE A 1 89 ? 13.084 -6.867 -9.991 1.00 84.25 89 PHE A C 1
ATOM 686 O O . PHE A 1 89 ? 14.154 -7.020 -9.408 1.00 84.25 89 PHE A O 1
ATOM 693 N N . ASP A 1 90 ? 12.743 -7.588 -11.058 1.00 76.56 90 ASP A N 1
ATOM 694 C CA . ASP A 1 90 ? 13.541 -8.714 -11.565 1.00 76.56 90 ASP A CA 1
ATOM 695 C C . ASP A 1 90 ? 14.852 -8.274 -12.248 1.00 76.56 90 ASP A C 1
ATOM 697 O O . ASP A 1 90 ? 15.650 -9.101 -12.679 1.00 76.56 90 ASP A O 1
ATOM 701 N N . ALA A 1 91 ? 15.085 -6.964 -12.392 1.00 64.69 91 ALA A N 1
ATOM 702 C CA . ALA A 1 91 ? 16.190 -6.398 -13.163 1.00 64.69 91 ALA A CA 1
ATOM 703 C C . ALA A 1 91 ? 17.269 -5.716 -12.304 1.00 64.69 91 ALA A C 1
ATOM 705 O O . ALA A 1 91 ? 18.087 -4.968 -12.845 1.00 64.69 91 ALA A O 1
ATOM 706 N N . TYR A 1 92 ? 17.286 -5.961 -10.988 1.00 57.19 92 TYR A N 1
ATOM 707 C CA . TYR A 1 92 ? 18.180 -5.290 -10.033 1.00 57.19 92 TYR A CA 1
ATOM 708 C C . TYR A 1 92 ? 19.679 -5.374 -10.400 1.00 57.19 92 TYR A C 1
ATOM 710 O O . TYR A 1 92 ? 20.429 -4.439 -10.119 1.00 57.19 92 TYR A O 1
ATOM 718 N N . GLU A 1 93 ? 20.121 -6.431 -11.092 1.00 57.97 93 GLU A N 1
ATOM 719 C CA . GLU A 1 93 ? 21.525 -6.590 -11.507 1.00 57.97 93 GLU A CA 1
ATOM 720 C C . GLU A 1 93 ? 21.958 -5.659 -12.659 1.00 57.97 93 GLU A C 1
ATOM 722 O O . GLU A 1 93 ? 23.146 -5.379 -12.811 1.00 57.97 93 GLU A O 1
ATOM 727 N N . GLN A 1 94 ? 21.031 -5.103 -13.449 1.00 59.41 94 GLN A N 1
ATOM 728 C CA . GLN A 1 94 ? 21.357 -4.307 -14.643 1.00 59.41 94 GLN A CA 1
ATOM 729 C C . GLN A 1 94 ? 21.328 -2.796 -14.354 1.00 59.41 94 GLN A C 1
ATOM 731 O O . GLN A 1 94 ? 20.454 -2.060 -14.833 1.00 59.41 94 GLN A O 1
ATOM 736 N N . ARG A 1 95 ? 22.292 -2.328 -13.545 1.00 55.31 95 ARG A N 1
ATOM 737 C CA . ARG A 1 95 ? 22.486 -0.898 -13.237 1.00 55.31 95 ARG A CA 1
ATOM 738 C C . ARG A 1 95 ? 22.728 -0.083 -14.517 1.00 55.31 95 ARG A C 1
ATOM 740 O O . ARG A 1 95 ? 23.612 -0.410 -15.298 1.00 55.31 95 ARG A O 1
ATOM 747 N N . GLY A 1 96 ? 21.967 1.003 -14.697 1.00 59.75 96 GLY A N 1
ATOM 748 C CA . GLY A 1 96 ? 22.143 1.968 -15.797 1.00 59.75 96 GLY A CA 1
ATOM 749 C C . GLY A 1 96 ? 21.165 1.827 -16.972 1.00 59.75 96 GLY A C 1
ATOM 750 O O . GLY A 1 96 ? 21.297 2.546 -17.956 1.00 59.75 96 GLY A O 1
ATOM 751 N N . SER A 1 97 ? 20.171 0.936 -16.881 1.00 64.06 97 SER A N 1
ATOM 752 C CA . SER A 1 97 ? 19.132 0.764 -17.909 1.00 64.06 97 SER A CA 1
ATOM 753 C C . SER A 1 97 ? 17.822 1.480 -17.547 1.00 64.06 97 SER A C 1
ATOM 755 O O . SER A 1 97 ? 17.580 1.813 -16.385 1.00 64.06 97 SER A O 1
ATOM 757 N N . ALA A 1 98 ? 16.911 1.636 -18.517 1.00 64.88 98 ALA A N 1
ATOM 758 C CA . ALA A 1 98 ? 15.537 2.102 -18.275 1.00 64.88 98 ALA A CA 1
ATOM 759 C C . ALA A 1 98 ? 14.810 1.299 -17.170 1.00 64.88 98 ALA A C 1
ATOM 761 O O . ALA A 1 98 ? 13.924 1.825 -16.499 1.00 64.88 98 ALA A O 1
ATOM 762 N N . ARG A 1 99 ? 15.226 0.049 -16.907 1.00 70.94 99 ARG A N 1
ATOM 763 C CA . ARG A 1 99 ? 14.665 -0.791 -15.838 1.00 70.94 99 ARG A CA 1
ATOM 764 C C . ARG A 1 99 ? 15.020 -0.309 -14.426 1.00 70.94 99 ARG A C 1
ATOM 766 O O . ARG A 1 99 ? 14.286 -0.619 -13.493 1.00 70.94 99 ARG A O 1
ATOM 773 N N . SER A 1 100 ? 16.081 0.486 -14.253 1.00 74.25 100 SER A N 1
ATOM 774 C CA . SER A 1 100 ? 16.414 1.099 -12.958 1.00 74.25 100 SER A CA 1
ATOM 775 C C . SER A 1 100 ? 15.387 2.162 -12.538 1.00 74.25 100 SER A C 1
ATOM 777 O O . SER A 1 100 ? 15.050 2.255 -11.358 1.00 74.25 100 SER A O 1
ATOM 779 N N . ALA A 1 101 ? 14.847 2.933 -13.490 1.00 82.81 101 ALA A N 1
ATOM 780 C CA . ALA A 1 101 ? 13.790 3.912 -13.217 1.00 82.81 101 ALA A CA 1
ATOM 781 C C . ALA A 1 101 ? 12.470 3.227 -12.826 1.00 82.81 101 ALA A C 1
ATOM 783 O O . ALA A 1 101 ? 11.779 3.672 -11.910 1.00 82.81 101 ALA A O 1
ATOM 784 N N . GLU A 1 102 ? 12.162 2.100 -13.469 1.00 86.75 102 GLU A N 1
ATOM 785 C CA . GLU A 1 102 ? 10.982 1.288 -13.163 1.00 86.75 102 GLU A CA 1
ATOM 786 C C . GLU A 1 102 ? 11.053 0.701 -11.749 1.00 86.75 102 GLU A C 1
ATOM 788 O O . GLU A 1 102 ? 10.097 0.837 -10.980 1.00 86.75 102 GLU A O 1
ATOM 793 N N . PHE A 1 103 ? 12.218 0.157 -11.371 1.00 88.69 103 PHE A N 1
ATOM 794 C CA . PHE A 1 103 ? 12.459 -0.324 -10.012 1.00 88.69 103 PHE A CA 1
ATOM 795 C C . PHE A 1 103 ? 12.264 0.787 -8.974 1.00 88.69 103 PHE A C 1
ATOM 797 O O . PHE A 1 103 ? 11.613 0.587 -7.949 1.00 88.69 103 PHE A O 1
ATOM 804 N N . LEU A 1 104 ? 12.790 1.986 -9.241 1.00 90.12 104 LEU A N 1
ATOM 805 C CA . LEU A 1 104 ? 12.632 3.119 -8.332 1.00 90.12 104 LEU A CA 1
ATOM 806 C C . LEU A 1 104 ? 11.155 3.524 -8.176 1.00 90.12 104 LEU A C 1
ATOM 808 O O . LEU A 1 104 ? 10.706 3.829 -7.068 1.00 90.12 104 LEU A O 1
ATOM 812 N N . ALA A 1 105 ? 10.377 3.473 -9.261 1.00 92.44 105 ALA A N 1
ATOM 813 C CA . ALA A 1 105 ? 8.945 3.749 -9.228 1.00 92.44 105 ALA A CA 1
ATOM 814 C C . ALA A 1 105 ? 8.173 2.728 -8.373 1.00 92.44 105 ALA A C 1
ATOM 816 O O . ALA A 1 105 ? 7.371 3.136 -7.524 1.00 92.44 105 ALA A O 1
ATOM 817 N N . VAL A 1 106 ? 8.418 1.419 -8.544 1.00 93.50 106 VAL A N 1
ATOM 818 C CA . VAL A 1 106 ? 7.766 0.397 -7.703 1.00 93.50 106 VAL A CA 1
ATOM 819 C C . VAL A 1 106 ? 8.239 0.494 -6.252 1.00 93.50 106 VAL A C 1
ATOM 821 O O . VAL A 1 106 ? 7.412 0.423 -5.346 1.00 93.50 106 VAL A O 1
ATOM 824 N N . TYR A 1 107 ? 9.526 0.764 -6.013 1.00 94.50 107 TYR A N 1
ATOM 825 C CA . TYR A 1 107 ? 10.079 0.977 -4.675 1.00 94.50 107 TYR A CA 1
ATOM 826 C C . TYR A 1 107 ? 9.349 2.104 -3.936 1.00 94.50 107 TYR A C 1
ATOM 828 O O . TYR A 1 107 ? 8.856 1.902 -2.824 1.00 94.50 107 TYR A O 1
ATOM 836 N N . HIS A 1 108 ? 9.220 3.282 -4.557 1.00 96.06 108 HIS A N 1
ATOM 837 C CA . HIS A 1 108 ? 8.506 4.404 -3.949 1.00 96.06 108 HIS A CA 1
ATOM 838 C C . HIS A 1 108 ? 7.031 4.085 -3.706 1.00 96.06 108 HIS A C 1
ATOM 840 O O . HIS A 1 108 ? 6.493 4.459 -2.660 1.00 96.06 108 HIS A O 1
ATOM 846 N N . PHE A 1 109 ? 6.395 3.367 -4.636 1.00 96.94 109 PHE A N 1
ATOM 847 C CA . PHE A 1 109 ? 5.025 2.908 -4.471 1.00 96.94 109 PHE A CA 1
ATOM 848 C C . PHE A 1 109 ? 4.878 1.986 -3.255 1.00 96.94 109 PHE A C 1
ATOM 850 O O . PHE A 1 109 ? 4.112 2.324 -2.350 1.00 96.94 109 PHE A O 1
ATOM 857 N N . VAL A 1 110 ? 5.607 0.860 -3.175 1.00 97.19 110 VAL A N 1
ATOM 858 C CA . VAL A 1 110 ? 5.405 -0.065 -2.045 1.00 97.19 110 VAL A CA 1
ATOM 859 C C . VAL A 1 110 ? 5.847 0.565 -0.728 1.00 97.19 110 VAL A C 1
ATOM 861 O O . VAL A 1 110 ? 5.172 0.358 0.274 1.00 97.19 110 VAL A O 1
ATOM 864 N N . ASN A 1 111 ? 6.891 1.401 -0.715 1.00 97.69 111 ASN A N 1
ATOM 865 C CA . ASN A 1 111 ? 7.309 2.112 0.494 1.00 97.69 111 ASN A CA 1
ATOM 866 C C . ASN A 1 111 ? 6.190 3.012 1.050 1.00 97.69 111 ASN A C 1
ATOM 868 O O . ASN A 1 111 ? 5.905 2.982 2.248 1.00 97.69 111 ASN A O 1
ATOM 872 N N . ASP A 1 112 ? 5.505 3.778 0.195 1.00 97.94 112 ASP A N 1
ATOM 873 C CA . ASP A 1 112 ? 4.349 4.578 0.614 1.00 97.94 112 ASP A CA 1
ATOM 874 C C . ASP A 1 112 ? 3.220 3.699 1.181 1.00 97.94 112 ASP A C 1
ATOM 876 O O . ASP A 1 112 ? 2.681 3.973 2.256 1.00 97.94 112 ASP A O 1
ATOM 880 N N . ARG A 1 113 ? 2.897 2.590 0.509 1.00 98.25 113 ARG A N 1
ATOM 881 C CA . ARG A 1 113 ? 1.804 1.702 0.930 1.00 98.25 113 ARG A CA 1
ATOM 882 C C . ARG A 1 113 ? 2.125 0.916 2.204 1.00 98.25 113 ARG A C 1
ATOM 884 O O . ARG A 1 113 ? 1.250 0.757 3.054 1.00 98.25 113 ARG A O 1
ATOM 891 N N . VAL A 1 114 ? 3.378 0.509 2.410 1.00 98.50 114 VAL A N 1
ATOM 892 C CA . VAL A 1 114 ? 3.850 -0.092 3.669 1.00 98.50 114 VAL A CA 1
ATOM 893 C C . VAL A 1 114 ? 3.753 0.915 4.818 1.00 98.50 114 VAL A C 1
ATOM 895 O O . VAL A 1 114 ? 3.318 0.557 5.913 1.00 98.50 114 VAL A O 1
ATOM 898 N N . ARG A 1 115 ? 4.071 2.197 4.584 1.00 97.94 115 ARG A N 1
ATOM 899 C CA . ARG A 1 115 ? 3.844 3.252 5.588 1.00 97.94 115 ARG A CA 1
ATOM 900 C C . ARG A 1 115 ? 2.365 3.407 5.937 1.00 97.94 115 ARG A C 1
ATOM 902 O O . ARG A 1 115 ? 2.055 3.590 7.109 1.00 97.94 115 ARG A O 1
ATOM 909 N N . SER A 1 116 ? 1.466 3.290 4.959 1.00 97.81 116 SER A N 1
ATOM 910 C CA . SER A 1 116 ? 0.017 3.280 5.201 1.00 97.81 116 SER A CA 1
ATOM 911 C C . SER A 1 116 ? -0.424 2.089 6.062 1.00 97.81 116 SER A C 1
ATOM 913 O O . SER A 1 116 ? -1.225 2.250 6.977 1.00 97.81 116 SER A O 1
ATOM 915 N N . VAL A 1 117 ? 0.127 0.892 5.826 1.00 98.25 117 VAL 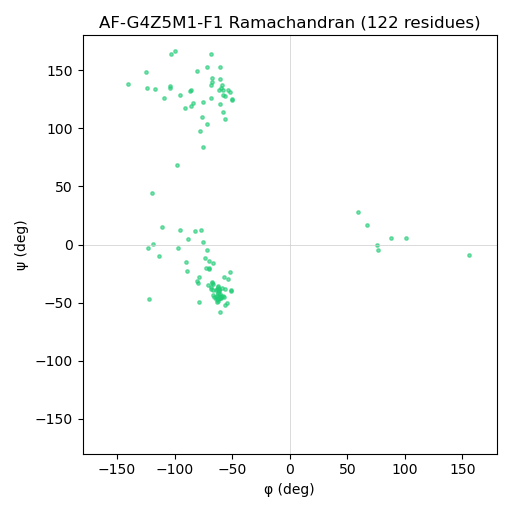A N 1
ATOM 916 C CA . VAL A 1 117 ? -0.147 -0.291 6.667 1.00 98.25 117 VAL A CA 1
ATOM 917 C C . VAL A 1 117 ? 0.298 -0.056 8.110 1.00 98.25 117 VAL A C 1
ATOM 919 O O . VAL A 1 117 ? -0.461 -0.318 9.038 1.00 98.25 117 VAL A O 1
ATOM 922 N N . ARG A 1 118 ? 1.507 0.481 8.308 1.00 97.50 118 ARG A N 1
ATOM 923 C CA . ARG A 1 118 ? 2.009 0.830 9.646 1.00 97.50 118 ARG A CA 1
ATOM 924 C C . ARG A 1 118 ? 1.140 1.887 10.325 1.00 97.50 118 ARG A C 1
ATOM 926 O O . ARG A 1 118 ? 0.885 1.770 11.513 1.00 97.50 118 ARG A O 1
ATOM 933 N N . GLN A 1 119 ? 0.664 2.882 9.575 1.00 95.38 119 GLN A N 1
ATOM 934 C CA . GLN A 1 119 ? -0.243 3.906 10.090 1.00 95.38 119 GLN A CA 1
ATOM 935 C C . GLN A 1 119 ? -1.555 3.302 10.603 1.00 95.38 119 GLN A C 1
ATOM 937 O O . GLN A 1 119 ? -1.962 3.634 11.710 1.00 95.38 119 GLN A O 1
ATOM 942 N N . ASP A 1 120 ? -2.174 2.385 9.857 1.00 95.88 120 ASP A N 1
ATOM 943 C CA . ASP A 1 120 ? -3.389 1.701 10.316 1.00 95.88 120 ASP A CA 1
ATOM 944 C C . ASP A 1 120 ? -3.141 0.872 11.583 1.00 95.88 120 ASP A C 1
ATOM 946 O O . ASP A 1 120 ? -4.010 0.832 12.448 1.00 95.88 120 ASP A O 1
ATOM 950 N N . PHE A 1 121 ? -1.969 0.237 11.709 1.00 93.69 121 PHE A N 1
ATOM 951 C CA . PHE A 1 121 ? -1.566 -0.476 12.929 1.00 93.69 121 PHE A CA 1
ATOM 952 C C . PHE A 1 121 ? -1.325 0.446 14.126 1.00 93.69 121 PHE A C 1
ATOM 954 O O . PHE A 1 121 ? -1.517 0.016 15.248 1.00 93.69 121 PHE A O 1
ATOM 961 N N . THR A 1 122 ? -0.843 1.672 13.916 1.00 92.69 122 THR A N 1
ATOM 962 C CA . THR A 1 122 ? -0.574 2.617 15.014 1.00 92.69 122 THR A CA 1
ATOM 963 C C . THR A 1 122 ? -1.844 3.290 15.530 1.00 92.69 122 THR A C 1
ATOM 965 O O . THR A 1 122 ? -1.881 3.713 16.679 1.00 92.69 122 THR A O 1
ATOM 968 N N . VAL A 1 123 ? -2.861 3.440 14.678 1.00 91.50 123 VAL A N 1
ATOM 969 C CA . VAL A 1 123 ? -4.128 4.089 15.047 1.00 91.50 123 VAL A CA 1
ATOM 970 C C . VAL A 1 123 ? -5.063 3.145 15.816 1.00 91.50 123 VAL A C 1
ATOM 972 O O . VAL A 1 123 ? -5.841 3.629 16.634 1.00 91.50 123 VAL A O 1
ATOM 975 N N . GLN A 1 124 ? -5.010 1.840 15.531 1.00 90.50 124 GLN A N 1
ATOM 976 C CA . GLN A 1 124 ? -5.842 0.792 16.147 1.00 90.50 124 GLN A CA 1
ATOM 977 C C . GLN A 1 124 ? -5.147 0.163 17.353 1.00 90.50 124 GLN A C 1
ATOM 979 O O . GLN A 1 124 ? -5.858 -0.165 18.327 1.00 90.50 124 GLN A O 1
#

Radius of gyration: 15.98 Å; Cα contacts (8 Å, |Δi|>4): 152; chains: 1; bounding box: 37×34×49 Å

Mean predicted aligned error: 6.47 Å

Sequence (124 aa):
LNQEPIRGACAALCPPKEAADRARTQELSRFERPSSAAGGQRLEPVKKYRRAAAGRDVWGPSELRPPSVLLRTLRHLFTAVLPWPSSGFDAYEQRGSARSAEFLAVYHFVNDRVRSVRQDFTVQ

Foldseek 3Di:
DPDDQQAADA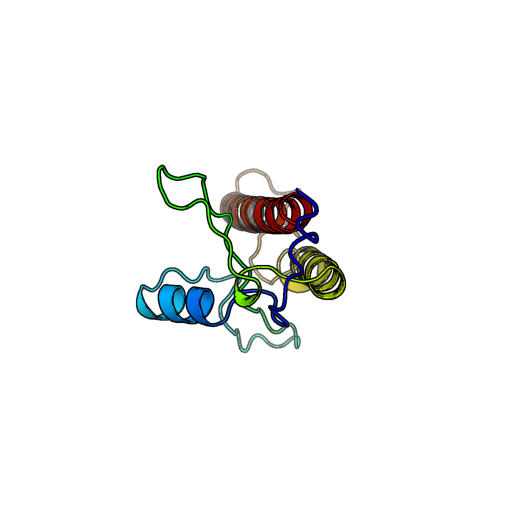PAQFQPVVVVVCVVVVVDDPQADQDPPPDPQGRHDHHFADDDDPPPPDDDSSGADGPVSLVVNLCSLVPRRQPDVQCLNVVVVDPPDPSVVSVVVSVVVVVRRNNNSVVSVVRD

Secondary structure (DSSP, 8-state):
--PPPP-----SSS-HHHHHHHHHTT---GGGS----TT-------PPPPPP-TT--PPPGGGS--HHHHHHHHHHIIIIITT-TTSSGGGTT-TTSHHHHHHHHHHHHHHHHHHHHHHHHHH-

Solvent-accessible surface area (backbone atoms only — not comparable to full-atom values): 7220 Å² total; per-residue (Å²): 133,93,71,77,70,56,62,36,62,16,84,47,55,26,30,68,68,58,49,51,52,28,56,75,69,67,66,60,51,80,73,28,43,76,54,89,62,92,80,81,65,72,38,56,50,63,38,68,53,80,76,92,49,94,93,66,82,83,80,54,43,58,72,23,43,28,72,73,33,42,54,50,38,52,48,42,44,65,72,43,47,43,73,30,91,82,21,23,55,94,45,72,87,53,79,90,42,79,46,46,58,31,26,51,52,45,50,54,50,49,54,41,35,52,50,23,47,52,50,40,64,72,70,70

Organism: Phytophthora sojae (strain P6497) (NCBI:txid1094619)

pLDDT: mean 85.65, std 14.94, range [44.59, 98.5]

InterPro domains:
  IPR005062 SAC3/GANP/THP3, conserved domain [PF03399] (13-124)
  I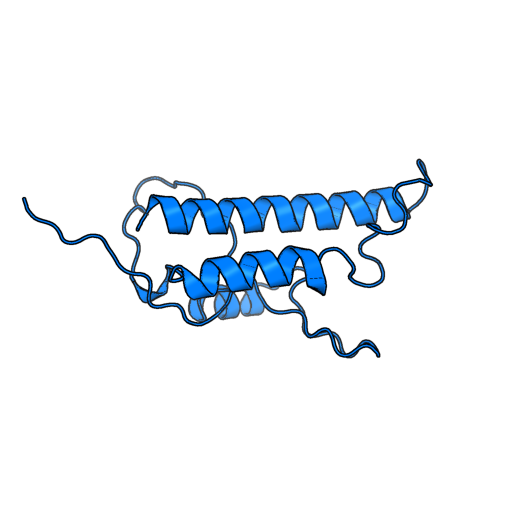PR045107 SAC3/GANP/THP3 [PTHR12436] (5-124)

Nearest PDB structures (foldseek):
  5ubp-assembly1_A  TM=7.950E-01  e=1.357E-04  Saccharomyces cerevisiae RM11-1a
  4gax-assembly1_A  TM=6.012E-01  e=6.283E+00  Artemisia annua